Protein AF-R7AGT1-F1 (afdb_monomer)

Solvent-accessible surface area (backbone atoms only — not comparable to full-atom values): 7690 Å² total; per-residue (Å²): 133,80,53,74,60,60,51,52,52,54,47,53,55,53,32,74,74,64,80,50,69,69,72,47,74,44,75,72,41,71,77,48,74,81,79,61,26,33,36,32,40,29,38,77,44,58,44,73,39,52,70,82,79,50,74,86,58,76,47,44,47,35,31,39,32,35,39,34,42,39,38,33,52,56,86,61,53,66,66,61,53,52,54,42,48,40,64,71,47,48,49,53,42,50,77,67,58,36,46,77,77,43,79,49,68,54,81,62,41,75,40,79,92,72,60,22,26,36,34,46,33,39,38,33,35,35,37,70,38,74,79,75,74,73,80,127

Structure (mmCIF, N/CA/C/O backbone):
data_AF-R7AGT1-F1
#
_entry.id   AF-R7AGT1-F1
#
loop_
_atom_site.group_PDB
_atom_site.id
_atom_site.type_symbol
_atom_site.label_atom_id
_atom_site.label_alt_id
_atom_site.label_comp_id
_atom_site.label_asym_id
_atom_site.label_entity_id
_atom_site.label_seq_id
_atom_site.pdbx_PDB_ins_code
_atom_site.Cartn_x
_atom_site.Cartn_y
_atom_site.Cartn_z
_atom_site.occupancy
_atom_site.B_iso_or_equiv
_atom_site.auth_seq_id
_atom_site.auth_comp_id
_atom_site.auth_asym_id
_atom_site.auth_atom_id
_atom_site.pdbx_PDB_model_num
ATOM 1 N N . MET A 1 1 ? -12.959 -3.719 -11.387 1.00 45.12 1 MET A N 1
ATOM 2 C CA . MET A 1 1 ? -11.645 -3.632 -10.715 1.00 45.12 1 MET A CA 1
ATOM 3 C C . MET A 1 1 ? -11.778 -2.651 -9.568 1.00 45.12 1 MET A C 1
ATOM 5 O O . MET A 1 1 ? -12.268 -1.558 -9.809 1.00 45.12 1 MET A O 1
ATOM 9 N N . GLY A 1 2 ? -11.458 -3.055 -8.337 1.00 52.53 2 GLY A N 1
ATOM 10 C CA . GLY A 1 2 ? -11.490 -2.148 -7.185 1.00 52.53 2 GLY A CA 1
ATOM 11 C C . GLY A 1 2 ? -10.285 -1.209 -7.209 1.00 52.53 2 GLY A C 1
ATOM 12 O O . GLY A 1 2 ? -9.183 -1.639 -7.539 1.00 52.53 2 GLY A O 1
ATOM 13 N N . THR A 1 3 ? -10.488 0.066 -6.887 1.00 66.44 3 THR A N 1
ATOM 14 C CA . THR A 1 3 ? -9.388 1.011 -6.650 1.00 66.44 3 THR A CA 1
ATOM 15 C C . THR A 1 3 ? -8.678 0.654 -5.341 1.00 66.44 3 THR A C 1
ATOM 17 O O . THR A 1 3 ? -9.295 0.065 -4.449 1.00 66.44 3 THR A O 1
ATOM 20 N N . ILE A 1 4 ? -7.405 1.033 -5.186 1.00 64.25 4 ILE A N 1
ATOM 21 C CA . ILE A 1 4 ? -6.627 0.812 -3.947 1.00 64.25 4 ILE A CA 1
ATOM 22 C C . ILE A 1 4 ? -7.384 1.340 -2.722 1.00 64.25 4 ILE A C 1
ATOM 24 O O . ILE A 1 4 ? -7.473 0.650 -1.710 1.00 64.25 4 ILE A O 1
ATOM 28 N N . GLN A 1 5 ? -8.020 2.506 -2.859 1.00 63.81 5 GLN A N 1
ATOM 29 C CA . GLN A 1 5 ? -8.898 3.089 -1.846 1.00 63.81 5 GLN A CA 1
ATOM 30 C C . GLN A 1 5 ? -10.028 2.136 -1.434 1.00 63.81 5 GLN A C 1
ATOM 32 O O . GLN A 1 5 ? -10.183 1.854 -0.249 1.00 63.81 5 GLN A O 1
ATOM 37 N N . SER A 1 6 ? -10.791 1.596 -2.395 1.00 65.38 6 SER A N 1
ATOM 38 C CA . SER A 1 6 ? -11.916 0.696 -2.094 1.00 65.38 6 SER A CA 1
ATOM 39 C C . SER A 1 6 ? -11.478 -0.556 -1.334 1.00 65.38 6 SER A C 1
ATOM 41 O O . SER A 1 6 ? -12.183 -1.023 -0.439 1.00 65.38 6 SER A O 1
ATOM 43 N N . ILE A 1 7 ? -10.289 -1.072 -1.652 1.00 65.44 7 ILE A N 1
ATOM 44 C CA . ILE A 1 7 ? -9.760 -2.275 -1.021 1.00 65.44 7 ILE A CA 1
ATOM 45 C C . ILE A 1 7 ? -9.269 -1.954 0.397 1.00 65.44 7 ILE A C 1
ATOM 47 O O . ILE A 1 7 ? -9.572 -2.705 1.322 1.00 65.44 7 ILE A O 1
ATOM 51 N N . LEU A 1 8 ? -8.596 -0.813 0.596 1.00 66.81 8 LEU A N 1
ATOM 52 C CA . LEU A 1 8 ? -8.178 -0.346 1.922 1.00 66.81 8 LEU A CA 1
ATOM 53 C C . LEU A 1 8 ? -9.376 -0.097 2.847 1.00 66.81 8 LEU A C 1
ATOM 55 O O . LEU A 1 8 ? -9.327 -0.475 4.017 1.00 66.81 8 LEU A O 1
ATOM 59 N N . THR A 1 9 ? -10.465 0.486 2.338 1.00 67.50 9 THR A N 1
ATOM 60 C CA . THR A 1 9 ? -11.693 0.705 3.121 1.00 67.50 9 THR A CA 1
ATOM 61 C C . THR A 1 9 ? -12.326 -0.621 3.552 1.00 67.50 9 THR A C 1
ATOM 63 O O . THR A 1 9 ? -12.559 -0.825 4.741 1.00 67.50 9 THR A O 1
ATOM 66 N N . GLN A 1 10 ? -12.509 -1.570 2.625 1.00 66.94 10 GLN A N 1
ATOM 67 C CA . GLN A 1 10 ? -13.049 -2.900 2.949 1.00 66.94 10 GLN A CA 1
ATOM 68 C C . GLN A 1 10 ? -12.182 -3.660 3.962 1.00 66.94 10 GLN A C 1
ATOM 70 O O . GLN A 1 10 ? -12.694 -4.419 4.788 1.00 66.94 10 GLN A O 1
ATOM 75 N N . LEU A 1 11 ? -10.864 -3.465 3.901 1.00 64.81 11 LEU A N 1
ATOM 76 C CA . LEU A 1 11 ? -9.917 -4.017 4.860 1.00 64.81 11 LEU A CA 1
ATOM 77 C C . LEU A 1 11 ? -10.132 -3.459 6.257 1.00 64.81 11 LEU A C 1
ATOM 79 O O . LEU A 1 11 ? -10.297 -4.241 7.193 1.00 64.81 11 LEU A O 1
ATOM 83 N N . CYS A 1 12 ? -10.164 -2.132 6.388 1.00 65.06 12 CYS A N 1
ATOM 84 C CA . CYS A 1 12 ? -10.424 -1.465 7.658 1.00 65.06 12 CYS A CA 1
ATOM 85 C C . CYS A 1 12 ? -11.729 -1.962 8.290 1.00 65.06 12 CYS A C 1
ATOM 87 O O . CYS A 1 12 ? -11.729 -2.314 9.469 1.00 65.06 12 CYS A O 1
ATOM 89 N N . ASP A 1 13 ? -12.801 -2.075 7.502 1.00 64.50 13 ASP A N 1
ATOM 90 C CA . ASP A 1 13 ? -14.106 -2.543 7.981 1.00 64.50 13 ASP A CA 1
ATOM 91 C C . ASP A 1 13 ? -14.056 -3.998 8.474 1.00 64.50 13 ASP A C 1
ATOM 93 O O . ASP A 1 13 ? -14.556 -4.322 9.555 1.00 64.50 13 ASP A O 1
ATOM 97 N N . ARG A 1 14 ? -13.404 -4.895 7.721 1.00 61.50 14 ARG A N 1
ATOM 98 C CA . ARG A 1 14 ? -13.264 -6.310 8.109 1.00 61.50 14 ARG A CA 1
ATOM 99 C C . ARG A 1 14 ? -12.384 -6.500 9.341 1.00 61.50 14 ARG A C 1
ATOM 101 O O . ARG A 1 14 ? -12.693 -7.333 10.194 1.00 61.50 14 ARG A O 1
ATOM 108 N N . ILE A 1 15 ? -11.297 -5.746 9.446 1.00 60.41 15 ILE A N 1
ATOM 109 C CA . ILE A 1 15 ? -10.406 -5.762 10.610 1.00 60.41 15 ILE A CA 1
ATOM 110 C C . ILE A 1 15 ? -11.159 -5.252 11.837 1.00 60.41 15 ILE A C 1
ATOM 112 O O . ILE A 1 15 ? -11.117 -5.894 12.885 1.00 60.41 15 ILE A O 1
ATOM 116 N N . ALA A 1 16 ? -11.877 -4.133 11.717 1.00 57.53 16 ALA A N 1
ATOM 117 C CA . ALA A 1 16 ? -12.648 -3.575 12.821 1.00 57.53 16 ALA A CA 1
ATOM 118 C C . ALA A 1 16 ? -13.719 -4.550 13.334 1.00 57.53 16 ALA A C 1
ATOM 120 O O . ALA A 1 16 ? -13.989 -4.580 14.532 1.00 57.53 16 ALA A O 1
ATOM 121 N N . ALA A 1 17 ? -14.286 -5.370 12.444 1.00 53.78 17 ALA A N 1
ATOM 122 C CA . ALA A 1 17 ? -15.262 -6.395 12.799 1.00 53.78 17 ALA A CA 1
ATOM 123 C C . ALA A 1 17 ? -14.651 -7.652 13.449 1.00 53.78 17 ALA A C 1
ATOM 125 O O . ALA A 1 17 ? -15.344 -8.338 14.194 1.00 53.78 17 ALA A O 1
ATOM 126 N N . THR A 1 18 ? -13.384 -7.984 13.169 1.00 55.34 18 THR A N 1
ATOM 127 C CA . THR A 1 18 ? -12.783 -9.278 13.562 1.00 55.34 18 THR A CA 1
ATOM 128 C C . THR A 1 18 ? -11.663 -9.175 14.595 1.00 55.34 18 THR A C 1
ATOM 130 O O . THR A 1 18 ? -11.329 -10.177 15.221 1.00 55.34 18 THR A O 1
ATOM 133 N N . GLY A 1 19 ? -11.063 -7.995 14.788 1.00 45.94 19 GLY A N 1
ATOM 134 C CA . GLY A 1 19 ? -9.954 -7.782 15.726 1.00 45.94 19 GLY A CA 1
ATOM 135 C C . GLY A 1 19 ? -8.660 -8.535 15.382 1.00 45.94 19 GLY A C 1
ATOM 136 O O . GLY A 1 19 ? -7.717 -8.500 16.168 1.00 45.94 19 GLY A O 1
ATOM 137 N N . ALA A 1 20 ? -8.597 -9.209 14.228 1.00 43.56 20 ALA A N 1
ATOM 138 C CA . ALA A 1 20 ? -7.470 -10.030 13.800 1.00 43.56 20 ALA A CA 1
ATOM 139 C C . ALA A 1 20 ? -6.703 -9.381 12.636 1.00 43.56 20 ALA A C 1
ATOM 141 O O . ALA A 1 20 ? -7.280 -8.685 11.798 1.00 43.56 20 ALA A O 1
ATOM 142 N N . ALA A 1 21 ? -5.393 -9.638 12.558 1.00 48.72 21 ALA A N 1
ATOM 143 C CA . ALA A 1 21 ? -4.574 -9.241 11.418 1.00 48.72 21 ALA A CA 1
ATOM 144 C C . ALA A 1 21 ? -4.996 -10.046 10.179 1.00 48.72 21 ALA A C 1
ATOM 146 O O . ALA A 1 21 ? -4.619 -11.206 10.011 1.00 48.72 21 ALA A O 1
ATOM 147 N N . ILE A 1 22 ? -5.808 -9.440 9.314 1.00 50.44 22 ILE A N 1
ATOM 148 C CA . ILE A 1 22 ? -6.208 -10.061 8.055 1.00 50.44 22 ILE A CA 1
ATOM 149 C C . ILE A 1 22 ? -5.092 -9.829 7.038 1.00 50.44 22 ILE A C 1
ATOM 151 O O . ILE A 1 22 ? -4.907 -8.716 6.547 1.00 50.44 22 ILE A O 1
ATOM 155 N N . ARG A 1 23 ? -4.369 -10.896 6.687 1.00 46.50 23 ARG A N 1
ATOM 156 C CA . ARG A 1 23 ? -3.454 -10.886 5.544 1.00 46.50 23 ARG A CA 1
ATOM 157 C C . ARG A 1 23 ? -4.284 -10.975 4.266 1.00 46.50 23 ARG A C 1
ATOM 159 O O . ARG A 1 23 ? -4.686 -12.058 3.855 1.00 46.50 23 ARG A O 1
ATOM 166 N N . LEU A 1 24 ? -4.593 -9.827 3.673 1.00 50.88 24 LEU A N 1
ATOM 167 C CA . LEU A 1 24 ? -5.243 -9.758 2.365 1.00 50.88 24 LEU A CA 1
ATOM 168 C C . LEU A 1 24 ? -4.180 -9.534 1.300 1.00 50.88 24 LEU A C 1
ATOM 170 O O . LEU A 1 24 ? -3.444 -8.553 1.366 1.00 50.88 24 LEU A O 1
ATOM 174 N N . ALA A 1 25 ? -4.104 -10.461 0.347 1.00 50.59 25 ALA A N 1
ATOM 175 C CA . ALA A 1 25 ? -3.374 -10.274 -0.895 1.00 50.59 25 ALA A CA 1
ATOM 176 C C . ALA A 1 25 ? -4.264 -9.475 -1.854 1.00 50.59 25 ALA A C 1
ATOM 178 O O . ALA A 1 25 ? -5.422 -9.824 -2.079 1.00 50.59 25 ALA A O 1
ATOM 179 N N . TYR A 1 26 ? -3.731 -8.386 -2.387 1.00 52.81 26 TYR A N 1
ATOM 180 C CA . TYR A 1 26 ? -4.354 -7.615 -3.446 1.00 52.81 26 TYR A CA 1
ATOM 181 C C . TYR A 1 26 ? -3.920 -8.264 -4.754 1.00 52.81 26 TYR A C 1
ATOM 183 O O . TYR A 1 26 ? -2.743 -8.195 -5.129 1.00 52.81 26 TYR A O 1
ATOM 191 N N . ASP A 1 27 ? -4.862 -8.911 -5.435 1.00 54.53 27 ASP A N 1
ATOM 192 C CA . ASP A 1 27 ? -4.603 -9.442 -6.766 1.00 54.53 27 ASP A CA 1
ATOM 193 C C . ASP A 1 27 ? -4.231 -8.313 -7.735 1.00 54.53 27 ASP A C 1
ATOM 195 O O . ASP A 1 27 ? -4.753 -7.199 -7.665 1.00 54.53 27 ASP A O 1
ATOM 199 N N . LYS A 1 28 ? -3.286 -8.644 -8.622 1.00 58.34 28 LYS A N 1
ATOM 200 C CA . LYS A 1 28 ? -2.622 -7.789 -9.619 1.00 58.34 28 LYS A CA 1
ATOM 201 C C . LYS A 1 28 ? -3.511 -6.648 -10.122 1.00 58.34 28 LYS A C 1
ATOM 203 O O . LYS A 1 28 ? -4.445 -6.875 -10.890 1.00 58.34 28 LYS A O 1
ATOM 208 N N . ILE A 1 29 ? -3.147 -5.418 -9.776 1.00 58.91 29 ILE A N 1
ATOM 209 C CA . ILE A 1 29 ? -3.743 -4.215 -10.351 1.00 58.91 29 ILE A CA 1
ATOM 210 C C . ILE A 1 29 ? -2.901 -3.841 -11.579 1.00 58.91 29 ILE A C 1
ATOM 212 O O . ILE A 1 29 ? -1.723 -3.504 -11.417 1.00 58.91 29 ILE A O 1
ATOM 216 N N . PRO A 1 30 ? -3.434 -3.943 -12.811 1.00 58.25 30 PRO A N 1
ATOM 217 C CA . PRO A 1 30 ? -2.744 -3.413 -13.975 1.00 58.25 30 PRO A CA 1
ATOM 218 C C . PRO A 1 30 ? -2.697 -1.891 -13.864 1.00 58.25 30 PRO A C 1
ATOM 220 O O . PRO A 1 30 ? -3.722 -1.240 -13.681 1.00 58.25 30 PRO A O 1
ATOM 223 N N . ILE A 1 31 ? -1.491 -1.338 -13.952 1.00 60.66 31 ILE A N 1
ATOM 224 C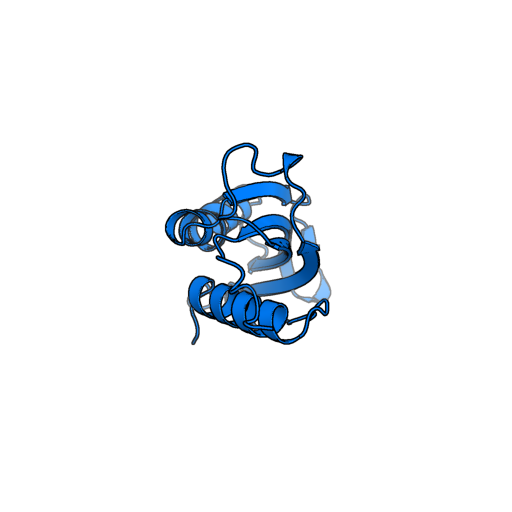 CA . ILE A 1 31 ? -1.256 0.110 -13.895 1.00 60.66 31 ILE A CA 1
ATOM 225 C C . ILE A 1 31 ? -1.273 0.721 -15.306 1.00 60.66 31 ILE A C 1
ATOM 227 O O . ILE A 1 31 ? -1.560 1.902 -15.466 1.00 60.66 31 ILE A O 1
ATOM 231 N N . SER A 1 32 ? -0.980 -0.067 -16.347 1.00 54.75 32 SER A N 1
ATOM 232 C CA . SER A 1 32 ? -1.075 0.371 -17.746 1.00 54.75 32 SER A CA 1
ATOM 233 C C . SER A 1 32 ? -1.286 -0.793 -18.714 1.00 54.75 32 SER A C 1
ATOM 235 O O . SER A 1 32 ? -1.036 -1.951 -18.365 1.00 54.75 32 SER A O 1
ATOM 237 N N . ASP A 1 33 ? -1.641 -0.450 -19.954 1.00 52.66 33 ASP A N 1
ATOM 238 C CA . ASP A 1 33 ? -1.636 -1.353 -21.109 1.00 52.66 33 ASP A CA 1
ATOM 239 C C . ASP A 1 33 ? -0.238 -1.954 -21.390 1.00 52.66 33 ASP A C 1
ATOM 241 O O . ASP A 1 33 ? 0.769 -1.441 -20.877 1.00 52.66 33 ASP A O 1
ATOM 245 N N . PRO A 1 34 ? -0.154 -3.066 -22.156 1.00 48.94 34 PRO A N 1
ATOM 246 C CA . PRO A 1 34 ? 1.074 -3.840 -22.333 1.00 48.94 34 PRO A CA 1
ATOM 247 C C . PRO A 1 34 ? 2.244 -3.047 -22.957 1.00 48.94 34 PRO A C 1
ATOM 249 O O . PRO A 1 34 ? 1.994 -2.233 -23.844 1.00 48.94 34 PRO A O 1
ATOM 252 N N . PRO A 1 35 ? 3.518 -3.319 -22.576 1.00 51.88 35 PRO A N 1
ATOM 253 C CA . PRO A 1 35 ? 3.992 -4.410 -21.717 1.00 51.88 35 PRO A CA 1
ATOM 254 C C . PRO A 1 35 ? 3.630 -4.182 -20.244 1.00 51.8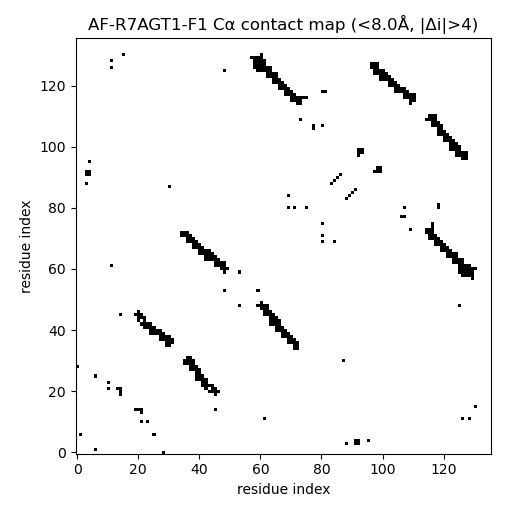8 35 PRO A C 1
ATOM 256 O O . PRO A 1 35 ? 3.976 -3.178 -19.628 1.00 51.88 35 PRO A O 1
ATOM 259 N N . CYS A 1 36 ? 2.869 -5.128 -19.690 1.00 61.16 36 CYS A N 1
ATOM 260 C CA . CYS A 1 36 ? 2.018 -4.850 -18.544 1.00 61.16 36 CYS A CA 1
ATOM 261 C C . CYS A 1 36 ? 2.818 -4.520 -17.281 1.00 61.16 36 CYS A C 1
ATOM 263 O O . CYS A 1 36 ? 3.618 -5.338 -16.794 1.00 61.16 36 CYS A O 1
ATOM 265 N N . ARG A 1 37 ? 2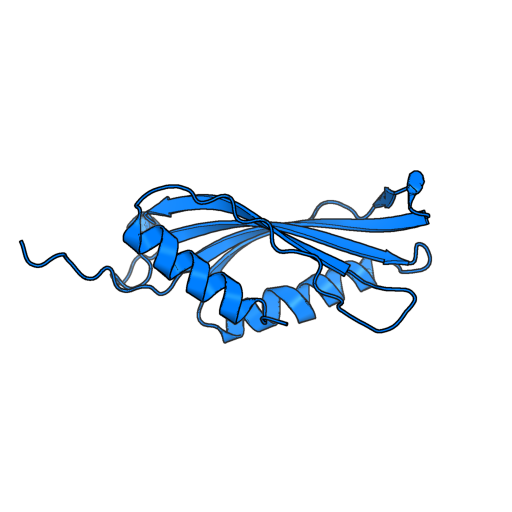.514 -3.345 -16.733 1.00 68.25 37 ARG A N 1
ATOM 266 C CA . ARG A 1 37 ? 2.916 -2.909 -15.401 1.00 68.25 37 ARG A CA 1
ATOM 267 C C . ARG A 1 37 ? 1.883 -3.408 -14.410 1.00 68.25 37 ARG A C 1
ATOM 269 O O . ARG A 1 37 ? 0.690 -3.174 -14.600 1.00 68.25 37 ARG A O 1
ATOM 276 N N . TYR A 1 38 ? 2.333 -4.094 -13.374 1.00 71.50 38 TYR A N 1
ATOM 277 C CA . TYR A 1 38 ? 1.446 -4.637 -12.354 1.00 71.50 38 TYR A CA 1
ATOM 278 C C . TYR A 1 38 ? 1.896 -4.162 -10.992 1.00 71.50 38 TYR A C 1
ATOM 280 O O . TYR A 1 38 ? 3.089 -4.179 -10.708 1.00 71.50 38 TYR A O 1
ATOM 288 N N . MET A 1 39 ? 0.940 -3.816 -10.142 1.00 72.62 39 MET A N 1
ATOM 289 C CA . MET A 1 39 ? 1.187 -3.685 -8.718 1.00 72.62 39 MET A CA 1
ATOM 290 C C . MET A 1 39 ? 0.368 -4.719 -7.969 1.00 72.62 39 MET A C 1
ATOM 292 O O . MET A 1 39 ? -0.836 -4.861 -8.183 1.00 72.62 39 MET A O 1
ATOM 296 N N . THR A 1 40 ? 1.039 -5.458 -7.100 1.00 73.44 40 THR A N 1
ATOM 297 C CA . THR A 1 40 ? 0.396 -6.297 -6.092 1.00 73.44 40 THR A CA 1
ATOM 298 C C . THR A 1 40 ? 0.666 -5.679 -4.738 1.00 73.44 40 THR A C 1
ATOM 300 O O . THR A 1 40 ? 1.764 -5.192 -4.494 1.00 73.44 40 THR A O 1
ATOM 303 N N . GLY A 1 41 ? -0.329 -5.695 -3.866 1.00 71.62 41 GLY A N 1
ATOM 304 C CA . GLY A 1 41 ? -0.209 -5.237 -2.488 1.00 71.62 41 GLY A CA 1
ATOM 305 C C . GLY A 1 41 ? -0.556 -6.365 -1.529 1.00 71.62 41 GLY A C 1
ATOM 306 O O . GLY A 1 41 ? -1.243 -7.312 -1.905 1.00 71.62 41 GLY A O 1
ATOM 307 N N . ALA A 1 42 ? -0.134 -6.269 -0.280 1.00 70.62 42 ALA A N 1
ATOM 308 C CA . ALA A 1 42 ? -0.615 -7.118 0.793 1.00 70.62 42 ALA A CA 1
ATOM 309 C C . ALA A 1 42 ? -0.625 -6.358 2.116 1.00 70.62 42 ALA A C 1
ATOM 311 O O . ALA A 1 42 ? 0.283 -5.580 2.394 1.00 70.62 42 ALA A O 1
ATOM 312 N N . VAL A 1 43 ? -1.623 -6.615 2.963 1.00 74.88 43 VAL A N 1
ATOM 313 C CA . VAL A 1 43 ? -1.554 -6.179 4.367 1.00 74.88 43 VAL A CA 1
ATOM 314 C C . VAL A 1 43 ? -0.697 -7.171 5.132 1.00 74.88 43 VAL A C 1
ATOM 316 O O . VAL A 1 43 ? -1.049 -8.345 5.235 1.00 74.88 43 VAL A O 1
ATOM 319 N N . THR A 1 44 ? 0.433 -6.709 5.652 1.00 76.06 44 THR A N 1
ATOM 320 C CA . THR A 1 44 ? 1.399 -7.542 6.375 1.00 76.06 44 THR A CA 1
ATOM 321 C C . THR A 1 44 ? 1.204 -7.482 7.884 1.00 76.06 44 THR A C 1
ATOM 323 O O . THR A 1 44 ? 1.467 -8.474 8.561 1.00 76.06 44 THR A O 1
ATOM 326 N N . ALA A 1 45 ? 0.672 -6.377 8.415 1.00 76.56 45 ALA A N 1
ATOM 327 C CA . ALA A 1 45 ? 0.302 -6.274 9.823 1.00 76.56 45 ALA A CA 1
ATOM 328 C C . ALA A 1 45 ? -0.840 -5.284 10.061 1.00 76.56 45 ALA A C 1
ATOM 330 O O . ALA A 1 45 ? -1.016 -4.312 9.323 1.00 76.56 45 ALA A O 1
ATOM 331 N N . VAL A 1 46 ? -1.577 -5.520 11.147 1.00 75.38 46 VAL A N 1
ATOM 332 C CA . VAL A 1 46 ? -2.626 -4.627 11.637 1.00 75.38 46 VAL A CA 1
ATOM 333 C C . VAL A 1 46 ? -2.524 -4.497 13.145 1.00 75.38 46 VAL A C 1
ATOM 335 O O . VAL A 1 46 ? -2.436 -5.504 13.845 1.00 75.38 46 VAL A O 1
ATOM 338 N N . GLN A 1 47 ? -2.531 -3.266 13.642 1.00 76.50 47 GLN A N 1
ATOM 339 C CA . GLN A 1 47 ? -2.411 -2.964 15.064 1.00 76.50 47 GLN A CA 1
ATOM 340 C C . GLN A 1 47 ? -3.369 -1.836 15.438 1.00 76.50 47 GLN A C 1
ATOM 342 O O . GLN A 1 47 ? -3.695 -0.989 14.603 1.00 76.50 47 GLN A O 1
ATOM 347 N N . LEU A 1 48 ? -3.801 -1.800 16.700 1.00 75.94 48 LEU A N 1
ATOM 348 C CA . LEU A 1 48 ? -4.391 -0.578 17.236 1.00 75.94 48 LEU A CA 1
ATOM 349 C C . LEU A 1 48 ? -3.299 0.491 17.287 1.00 75.94 48 LEU A C 1
ATOM 351 O O . LEU A 1 48 ? -2.192 0.219 17.753 1.00 75.94 48 LEU A O 1
ATOM 355 N N . ALA A 1 49 ? -3.597 1.684 16.788 1.00 76.94 49 ALA A N 1
ATOM 356 C CA . ALA A 1 49 ? -2.653 2.783 16.880 1.00 76.94 49 ALA A CA 1
ATOM 357 C C . ALA A 1 49 ? -2.494 3.200 18.347 1.00 76.94 49 ALA A C 1
ATOM 359 O O . ALA A 1 49 ? -3.471 3.264 19.101 1.00 76.94 49 ALA A O 1
ATOM 360 N N . SER A 1 50 ? -1.262 3.494 18.750 1.00 75.56 50 SER A N 1
ATOM 361 C CA . SER A 1 50 ? -1.004 4.068 20.065 1.00 75.56 50 SER A CA 1
ATOM 362 C C . SER A 1 50 ? -1.491 5.519 20.087 1.00 75.56 50 SER A C 1
ATOM 364 O O . SER A 1 50 ? -1.315 6.215 19.088 1.00 75.56 50 SER A O 1
ATOM 366 N N . PRO A 1 51 ? -1.998 6.047 21.217 1.00 71.81 51 PRO A N 1
ATOM 367 C CA . PRO A 1 51 ? -2.278 7.478 21.367 1.00 71.81 51 PRO A CA 1
ATOM 368 C C . PRO A 1 51 ? -1.099 8.388 20.989 1.00 71.81 51 PRO A C 1
ATOM 370 O O . PRO A 1 51 ? -1.306 9.520 20.558 1.00 71.81 51 PRO A O 1
ATOM 373 N N . SER A 1 52 ? 0.138 7.890 21.111 1.00 76.31 52 SER A N 1
ATOM 374 C CA . SER A 1 52 ? 1.350 8.593 20.676 1.00 76.31 52 SER A CA 1
ATOM 375 C C . SER A 1 52 ? 1.480 8.724 19.156 1.00 76.31 52 SER A C 1
ATOM 377 O O . SER A 1 52 ? 2.131 9.654 18.695 1.00 76.31 52 SER A O 1
ATOM 379 N N . ASP A 1 53 ? 0.886 7.814 18.376 1.00 74.06 53 ASP A N 1
ATOM 380 C CA . ASP A 1 53 ? 0.935 7.846 16.909 1.00 74.06 53 ASP A CA 1
ATOM 381 C C . ASP A 1 53 ? 0.061 8.980 16.330 1.00 74.06 53 ASP A C 1
ATOM 383 O O . ASP A 1 53 ? 0.276 9.395 15.195 1.00 74.06 53 ASP A O 1
ATOM 387 N N . TYR A 1 54 ? -0.923 9.487 17.087 1.00 69.50 54 TYR A N 1
ATOM 388 C CA . TYR A 1 54 ? -1.932 10.433 16.587 1.00 69.50 54 TYR A CA 1
ATOM 389 C C . TYR A 1 54 ? -2.253 11.587 17.549 1.00 69.50 54 TYR A C 1
ATOM 391 O O . TYR A 1 54 ? -3.344 12.151 17.469 1.00 69.50 54 TYR A O 1
ATOM 399 N N . ALA A 1 55 ? -1.325 11.919 18.456 1.00 59.78 55 ALA A N 1
ATOM 400 C CA . ALA A 1 55 ? -1.458 12.918 19.523 1.00 59.78 55 ALA A CA 1
ATOM 401 C C . ALA A 1 55 ? -2.404 14.088 19.157 1.00 59.78 55 ALA A C 1
ATOM 403 O O . ALA A 1 55 ? -1.996 15.044 18.502 1.00 59.78 55 ALA A O 1
ATOM 404 N N . GLY A 1 56 ? -3.687 13.988 19.540 1.00 56.97 56 GLY A N 1
ATOM 405 C CA . GLY A 1 56 ? -4.705 14.970 19.144 1.00 56.97 56 GLY A CA 1
ATOM 406 C C . GLY A 1 56 ? -6.132 14.461 18.891 1.00 56.97 56 GLY A C 1
ATOM 407 O O . GLY A 1 56 ? -7.038 15.288 18.847 1.00 56.97 56 GLY A O 1
ATOM 408 N N . GLY A 1 57 ? -6.400 13.153 18.764 1.00 59.41 57 GLY A N 1
ATOM 409 C CA . GLY A 1 57 ? -7.799 12.687 18.692 1.00 59.41 57 GLY A CA 1
ATOM 410 C C . GLY A 1 57 ? -8.031 11.229 18.295 1.00 59.41 57 GLY A C 1
ATOM 411 O O . GLY A 1 57 ? -7.231 10.621 17.606 1.00 59.41 57 GLY A O 1
ATOM 412 N N . SER A 1 58 ? -9.181 10.670 18.671 1.00 61.31 58 SER A N 1
ATOM 413 C CA . SER A 1 58 ? -9.588 9.260 18.487 1.00 61.31 58 SER A CA 1
ATOM 414 C C . SER A 1 58 ? -9.865 8.817 17.039 1.00 61.31 58 SER A C 1
ATOM 416 O O . SER A 1 58 ? -10.417 7.741 16.812 1.00 61.31 58 SER A O 1
ATOM 418 N N . LEU A 1 59 ? -9.493 9.632 16.051 1.00 68.69 59 LEU A N 1
ATOM 419 C CA . LEU A 1 59 ? -9.821 9.414 14.644 1.00 68.69 59 LEU A CA 1
ATOM 420 C C . LEU A 1 59 ? -8.970 8.333 13.972 1.00 68.69 59 LEU A C 1
ATOM 422 O O . LEU A 1 59 ? -9.386 7.850 12.928 1.00 68.69 59 LEU A O 1
ATOM 426 N N . TYR A 1 60 ? -7.821 7.948 14.539 1.00 69.69 60 TYR A N 1
ATOM 427 C CA . TYR A 1 60 ? -6.908 6.971 13.935 1.00 69.69 60 TYR A CA 1
ATOM 428 C C . TYR A 1 60 ? -6.653 5.758 14.837 1.00 69.69 60 TYR A C 1
ATOM 430 O O . TYR A 1 60 ? -5.559 5.617 15.356 1.00 69.69 60 TYR A O 1
ATOM 438 N N . PRO A 1 61 ? -7.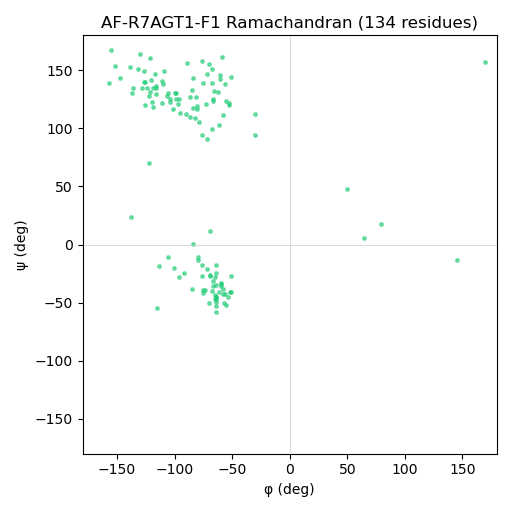624 4.861 15.054 1.00 73.31 61 PRO A N 1
ATOM 439 C CA . PRO A 1 61 ? -7.498 3.729 15.958 1.00 73.31 61 PRO A CA 1
ATOM 440 C C . PRO A 1 61 ? -6.718 2.574 15.336 1.00 73.31 61 PRO A C 1
ATOM 442 O O . PRO A 1 61 ? -6.410 1.633 16.056 1.00 73.31 61 PRO A O 1
ATOM 445 N N . LEU A 1 62 ? -6.422 2.597 14.030 1.00 79.25 62 LEU A N 1
ATOM 446 C CA . LEU A 1 62 ? -5.761 1.497 13.329 1.00 79.25 62 LEU A CA 1
ATOM 447 C C . LEU A 1 62 ? -4.488 1.956 12.626 1.00 79.25 62 LEU A C 1
ATOM 449 O O . LEU A 1 62 ? -4.478 2.945 11.891 1.00 79.25 62 LEU A O 1
ATOM 453 N N . LYS A 1 63 ? -3.443 1.154 12.807 1.00 84.00 63 LYS A N 1
ATOM 454 C CA . LYS A 1 63 ? -2.167 1.215 12.109 1.00 84.00 63 LYS A CA 1
ATOM 455 C C . LYS A 1 63 ? -2.049 -0.010 11.205 1.00 84.00 63 LYS A C 1
ATOM 457 O O . LYS A 1 63 ? -2.130 -1.142 11.683 1.00 84.00 63 LYS A O 1
ATOM 462 N N . LEU A 1 64 ? -1.871 0.216 9.908 1.00 82.75 64 LEU A N 1
ATOM 463 C CA . LEU A 1 64 ? -1.697 -0.834 8.904 1.00 82.75 64 LEU A CA 1
ATOM 464 C C . LEU A 1 64 ? -0.263 -0.829 8.395 1.00 82.75 64 LEU A C 1
ATOM 466 O O . LEU A 1 64 ? 0.287 0.231 8.109 1.00 82.75 64 LEU A O 1
ATOM 470 N N . GLN A 1 65 ? 0.315 -2.013 8.233 1.00 85.12 65 GLN A N 1
ATOM 471 C CA . GLN A 1 65 ? 1.518 -2.208 7.433 1.00 85.12 65 GLN A CA 1
ATOM 472 C C . GLN A 1 65 ? 1.132 -2.904 6.139 1.00 85.12 65 GLN A C 1
ATOM 474 O O . GLN A 1 65 ? 0.454 -3.934 6.147 1.00 85.12 65 GLN A O 1
ATOM 479 N N . LEU A 1 66 ? 1.559 -2.312 5.036 1.00 82.31 66 LEU A N 1
ATOM 480 C CA . LEU A 1 66 ? 1.295 -2.757 3.684 1.00 82.31 66 LEU A CA 1
ATOM 481 C C . LEU A 1 66 ? 2.624 -3.031 2.993 1.00 82.31 66 LEU A C 1
ATOM 483 O O . LEU A 1 66 ? 3.576 -2.283 3.189 1.00 82.31 66 LEU A O 1
ATOM 487 N N . GLU A 1 67 ? 2.684 -4.075 2.185 1.00 83.62 67 GLU A N 1
ATOM 488 C CA . GLU A 1 67 ? 3.805 -4.382 1.300 1.00 83.62 67 GLU A CA 1
ATOM 489 C C . GLU A 1 67 ? 3.303 -4.370 -0.138 1.00 83.62 67 GLU A C 1
ATOM 491 O O . GLU A 1 67 ? 2.233 -4.900 -0.426 1.00 83.62 67 GLU A O 1
ATOM 496 N N . PHE A 1 68 ? 4.051 -3.738 -1.029 1.00 81.62 68 PHE A N 1
ATOM 497 C CA . PHE A 1 68 ? 3.723 -3.579 -2.432 1.00 81.62 68 PHE A CA 1
ATOM 498 C C . PHE A 1 68 ? 4.879 -4.062 -3.285 1.00 81.62 68 PHE A C 1
ATOM 500 O O . PHE A 1 68 ? 6.033 -3.757 -3.002 1.00 81.62 68 PHE A O 1
ATOM 507 N N . HIS A 1 69 ? 4.542 -4.750 -4.367 1.00 82.81 69 HIS A N 1
ATOM 508 C CA . HIS A 1 69 ? 5.472 -5.128 -5.418 1.00 82.81 69 HIS A CA 1
ATOM 509 C C . HIS A 1 69 ? 5.002 -4.486 -6.710 1.00 82.81 69 HIS A C 1
ATOM 511 O O . HIS A 1 69 ? 3.895 -4.759 -7.183 1.00 82.81 69 HIS A O 1
ATOM 517 N N . LEU A 1 70 ? 5.842 -3.629 -7.274 1.00 84.81 70 LEU A N 1
ATOM 518 C CA . LEU A 1 70 ? 5.641 -3.018 -8.574 1.00 84.81 70 LEU A CA 1
ATOM 519 C C . LEU A 1 70 ? 6.517 -3.744 -9.591 1.00 84.81 70 LEU A C 1
ATOM 521 O O . LEU A 1 70 ? 7.738 -3.698 -9.506 1.00 84.81 70 LEU A O 1
ATOM 525 N N . LEU A 1 71 ? 5.884 -4.379 -10.572 1.00 85.06 71 LEU A N 1
ATOM 526 C CA . LEU A 1 71 ? 6.541 -5.045 -11.689 1.00 85.06 71 LEU A CA 1
ATOM 527 C C . LEU A 1 71 ? 6.406 -4.194 -12.949 1.00 85.06 71 LEU A C 1
ATOM 529 O O . LEU A 1 71 ? 5.293 -3.892 -13.385 1.00 85.06 71 LEU A O 1
ATOM 533 N N . ALA A 1 72 ? 7.535 -3.877 -13.567 1.00 84.69 72 ALA A N 1
ATOM 534 C CA . ALA A 1 72 ? 7.653 -3.061 -14.767 1.00 84.69 72 ALA A CA 1
ATOM 535 C C . ALA A 1 72 ? 8.540 -3.748 -15.828 1.00 84.69 72 ALA A C 1
ATOM 537 O O . ALA A 1 72 ? 9.2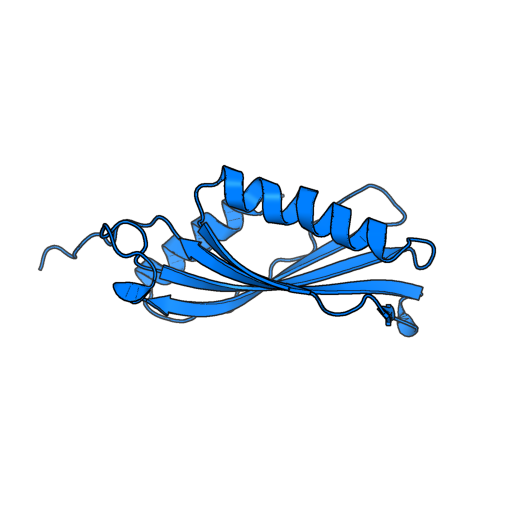50 -4.706 -15.509 1.00 84.69 72 ALA A O 1
ATOM 538 N N . PRO A 1 73 ? 8.498 -3.315 -17.100 1.00 85.06 73 PRO A N 1
ATOM 539 C CA . PRO A 1 73 ? 9.462 -3.750 -18.114 1.00 85.06 73 PRO A CA 1
ATOM 540 C C . PRO A 1 73 ? 10.913 -3.581 -17.637 1.00 85.06 73 PRO A C 1
ATOM 542 O O . PRO A 1 73 ? 11.221 -2.620 -16.940 1.00 85.06 73 PRO A O 1
ATOM 545 N N . ALA A 1 74 ? 11.815 -4.496 -18.007 1.00 83.50 74 ALA A N 1
ATOM 546 C CA . ALA A 1 74 ? 13.230 -4.413 -17.613 1.00 83.50 74 ALA A CA 1
ATOM 547 C C . ALA A 1 74 ? 13.972 -3.188 -18.190 1.00 83.50 74 ALA A C 1
ATOM 549 O O . ALA A 1 74 ? 15.037 -2.832 -17.698 1.00 83.50 74 ALA A O 1
ATOM 550 N N . GLU A 1 75 ? 13.408 -2.563 -19.223 1.00 83.50 75 GLU A N 1
ATOM 551 C CA . GLU A 1 75 ? 13.888 -1.329 -19.860 1.00 83.50 75 GLU A CA 1
ATOM 552 C C . GLU A 1 75 ? 13.518 -0.046 -19.094 1.00 83.50 75 GLU A C 1
ATOM 554 O O . GLU A 1 75 ? 14.081 1.011 -19.377 1.00 83.50 75 GLU A O 1
ATOM 559 N N . ASP A 1 76 ? 12.600 -0.121 -18.121 1.00 83.94 76 ASP A N 1
ATOM 560 C CA . ASP A 1 76 ? 12.294 1.021 -17.260 1.00 83.94 76 ASP A CA 1
ATOM 561 C C . ASP A 1 76 ? 13.495 1.347 -16.356 1.00 83.94 76 ASP A C 1
ATOM 563 O O . ASP A 1 76 ? 14.280 0.481 -15.970 1.00 83.94 76 ASP A O 1
ATOM 567 N N . THR A 1 77 ? 13.628 2.619 -15.979 1.00 86.88 77 THR A N 1
ATOM 568 C CA . THR A 1 77 ? 14.658 3.050 -15.024 1.00 86.88 77 THR A CA 1
ATOM 569 C C . THR A 1 77 ? 14.147 2.973 -13.581 1.00 86.88 77 THR A C 1
ATOM 571 O O . THR A 1 77 ? 12.943 3.119 -13.353 1.00 86.88 77 THR A O 1
ATOM 574 N N . PRO A 1 78 ? 15.037 2.846 -12.574 1.00 85.94 78 PRO A N 1
ATOM 575 C CA . PRO A 1 78 ? 14.647 2.908 -11.165 1.00 85.94 78 PRO A CA 1
ATOM 576 C C . PRO A 1 78 ? 13.797 4.136 -10.807 1.00 85.94 78 PRO A C 1
ATOM 578 O O . PRO A 1 78 ? 12.809 4.004 -10.089 1.00 85.94 78 PRO A O 1
ATOM 581 N N . GLY A 1 79 ? 14.133 5.314 -11.352 1.00 86.88 79 GLY A N 1
ATOM 582 C CA . GLY A 1 79 ? 13.376 6.555 -11.134 1.00 86.88 79 GLY A CA 1
ATOM 583 C C . GLY A 1 79 ? 11.913 6.436 -11.564 1.00 86.88 79 GLY A C 1
ATOM 584 O O . GLY A 1 79 ? 11.017 6.778 -10.801 1.00 86.88 79 GLY A O 1
ATOM 585 N N . MET A 1 80 ? 11.656 5.815 -12.718 1.00 87.31 80 MET A N 1
ATOM 586 C CA . MET A 1 80 ? 10.294 5.612 -13.224 1.00 87.31 80 MET A CA 1
ATOM 587 C C . MET A 1 80 ? 9.446 4.695 -12.333 1.00 87.31 80 MET A C 1
ATOM 589 O O . MET A 1 80 ? 8.220 4.813 -12.331 1.00 87.31 80 MET A O 1
ATOM 593 N N . LEU A 1 81 ? 10.058 3.758 -11.600 1.00 85.81 81 LEU A N 1
ATOM 594 C CA . LEU A 1 81 ? 9.326 2.915 -10.650 1.00 85.81 81 LEU A CA 1
ATOM 595 C C . LEU A 1 81 ? 8.969 3.696 -9.381 1.00 85.81 81 LEU A C 1
ATOM 597 O O . LEU A 1 81 ? 7.849 3.550 -8.892 1.00 85.81 81 LEU A O 1
ATOM 601 N N . TYR A 1 82 ? 9.870 4.548 -8.883 1.00 85.88 82 TYR A N 1
ATOM 602 C CA . TYR A 1 82 ? 9.579 5.427 -7.748 1.00 85.88 82 TYR A CA 1
ATOM 603 C C . TYR A 1 82 ? 8.480 6.444 -8.076 1.00 85.88 82 TYR A C 1
ATOM 605 O O . TYR A 1 82 ? 7.526 6.552 -7.309 1.00 85.88 82 TYR A O 1
ATOM 613 N N . ASP A 1 83 ? 8.539 7.091 -9.244 1.00 86.31 83 ASP A N 1
ATOM 614 C CA . ASP A 1 83 ? 7.506 8.041 -9.687 1.00 86.31 83 ASP A CA 1
ATOM 615 C C . ASP A 1 83 ? 6.122 7.378 -9.748 1.00 86.31 83 ASP A C 1
ATOM 617 O O . ASP A 1 83 ? 5.104 7.963 -9.379 1.00 86.31 83 ASP A O 1
ATOM 621 N N . ARG A 1 84 ? 6.061 6.114 -10.186 1.00 82.12 84 ARG A N 1
ATOM 622 C CA . ARG A 1 84 ? 4.803 5.358 -10.225 1.00 82.12 84 ARG A CA 1
ATOM 623 C C . ARG A 1 84 ? 4.331 4.923 -8.855 1.00 82.12 84 ARG A C 1
ATOM 625 O O . ARG A 1 84 ? 3.128 4.957 -8.617 1.00 82.12 84 ARG A O 1
ATOM 632 N N . LEU A 1 85 ? 5.238 4.501 -7.977 1.00 82.81 85 LEU A N 1
ATOM 633 C CA . LEU A 1 85 ? 4.898 4.233 -6.584 1.00 82.81 85 LEU A CA 1
ATOM 634 C C . LEU A 1 85 ? 4.273 5.488 -5.960 1.00 82.81 85 LEU A C 1
ATOM 636 O O . LEU A 1 85 ? 3.247 5.406 -5.293 1.00 82.81 85 LEU A O 1
ATOM 640 N N . GLU A 1 86 ? 4.827 6.663 -6.237 1.00 83.00 86 GLU A N 1
ATOM 641 C CA . GLU A 1 86 ? 4.255 7.914 -5.760 1.00 83.00 86 GLU A CA 1
ATOM 642 C C . GLU A 1 86 ? 2.859 8.170 -6.358 1.00 83.00 86 GLU A C 1
ATOM 644 O O . GLU A 1 86 ? 1.871 8.233 -5.627 1.00 83.00 86 GLU A O 1
ATOM 649 N N . GLN A 1 87 ? 2.742 8.215 -7.685 1.00 78.19 87 GLN A N 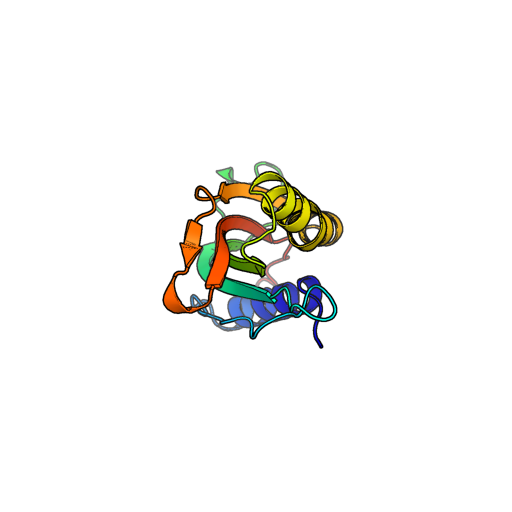1
ATOM 650 C CA . GLN A 1 87 ? 1.494 8.584 -8.363 1.00 78.19 87 GLN A CA 1
ATOM 651 C C . GLN A 1 87 ? 0.350 7.583 -8.174 1.00 78.19 87 GLN A C 1
ATOM 653 O O . GLN A 1 87 ? -0.814 7.972 -8.131 1.00 78.19 87 GLN A O 1
ATOM 658 N N . GLN A 1 88 ? 0.655 6.286 -8.127 1.00 73.88 88 GLN A N 1
ATOM 659 C CA . GLN A 1 88 ? -0.357 5.225 -8.170 1.00 73.88 88 GLN A CA 1
ATOM 660 C C . GLN A 1 88 ? -0.664 4.647 -6.796 1.00 73.88 88 GLN A C 1
ATOM 662 O O . GLN A 1 88 ? -1.717 4.038 -6.628 1.00 73.88 88 GLN A O 1
ATOM 667 N N . LEU A 1 89 ? 0.230 4.815 -5.820 1.00 75.44 89 LEU A N 1
ATOM 668 C CA . LEU A 1 89 ? 0.021 4.321 -4.466 1.00 75.44 89 LEU A CA 1
ATOM 669 C C . LEU A 1 89 ? -0.071 5.465 -3.459 1.00 75.44 89 LEU A C 1
ATOM 671 O O . LEU A 1 89 ? -1.059 5.554 -2.733 1.00 75.44 89 LEU A O 1
ATOM 675 N N . MET A 1 90 ? 0.927 6.345 -3.420 1.00 78.88 90 MET A N 1
ATOM 676 C CA . MET A 1 90 ? 1.000 7.381 -2.392 1.00 78.88 90 MET A CA 1
ATOM 677 C C . MET A 1 90 ? -0.066 8.460 -2.565 1.00 78.88 90 MET A C 1
ATOM 679 O O . MET A 1 90 ? -0.786 8.739 -1.607 1.00 78.88 90 MET A O 1
ATOM 683 N N . THR A 1 91 ? -0.212 9.027 -3.765 1.00 76.25 91 THR A N 1
ATOM 684 C CA . THR A 1 91 ? -1.216 10.068 -4.032 1.00 76.25 91 THR A CA 1
ATOM 685 C C . THR A 1 91 ? -2.634 9.582 -3.705 1.00 76.25 91 THR A C 1
ATOM 687 O O . THR A 1 91 ? -3.289 10.223 -2.885 1.00 76.25 91 THR A O 1
ATOM 690 N N . PRO A 1 92 ? -3.095 8.402 -4.178 1.00 71.69 92 PRO A N 1
ATOM 691 C CA . PRO A 1 92 ? -4.432 7.916 -3.838 1.00 71.69 92 PRO A CA 1
ATOM 692 C C . PRO A 1 92 ? -4.627 7.627 -2.346 1.00 71.69 92 PRO A C 1
ATOM 694 O O . PRO A 1 92 ? -5.722 7.828 -1.826 1.00 71.69 92 PRO A O 1
ATOM 697 N N . ILE A 1 93 ? -3.593 7.149 -1.641 1.00 73.94 93 ILE A N 1
ATOM 698 C CA . ILE A 1 93 ? -3.653 6.918 -0.189 1.00 73.94 93 ILE A CA 1
ATOM 699 C C . ILE A 1 93 ? -3.857 8.238 0.559 1.00 73.94 93 ILE A C 1
ATOM 701 O O . ILE A 1 93 ? -4.716 8.311 1.443 1.00 73.94 93 ILE A O 1
ATOM 705 N N . LEU A 1 94 ? -3.088 9.267 0.200 1.00 74.06 94 LEU A N 1
ATOM 706 C CA . LEU A 1 94 ? -3.163 10.590 0.817 1.00 74.06 94 LEU A CA 1
ATOM 707 C C . LEU A 1 94 ? -4.517 11.256 0.535 1.00 74.06 94 LEU A C 1
ATOM 709 O O . LEU A 1 94 ? -5.161 11.745 1.464 1.00 74.06 94 LEU A O 1
ATOM 713 N N . ASP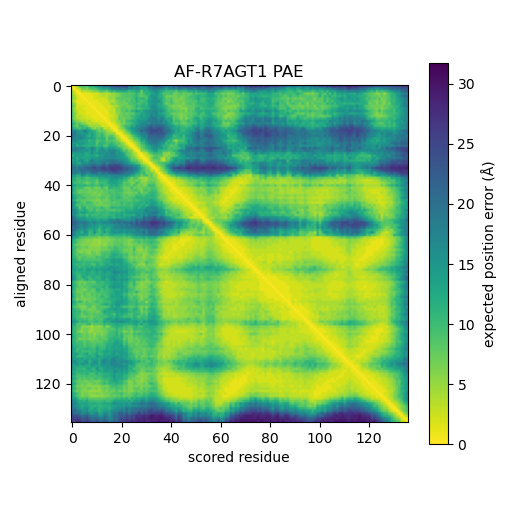 A 1 95 ? -5.005 11.173 -0.705 1.00 74.75 95 ASP A N 1
ATOM 714 C CA . ASP A 1 95 ? -6.318 11.702 -1.105 1.00 74.75 95 ASP A CA 1
ATOM 715 C C . ASP A 1 95 ? -7.484 10.990 -0.399 1.00 74.75 95 ASP A C 1
ATOM 717 O O . ASP A 1 95 ? -8.565 11.550 -0.218 1.00 74.75 95 ASP A O 1
ATOM 721 N N . SER A 1 96 ? -7.264 9.751 0.047 1.00 69.81 96 SER A N 1
ATOM 722 C CA . SER A 1 96 ? -8.263 8.939 0.747 1.00 69.81 96 SER A CA 1
ATOM 723 C C . SER A 1 96 ? -8.352 9.226 2.252 1.00 69.81 96 SER A C 1
ATOM 725 O O . SER A 1 96 ? -9.150 8.594 2.946 1.00 69.81 96 SER A O 1
ATOM 727 N N . GLY A 1 97 ? -7.550 10.158 2.780 1.00 73.38 97 GLY A N 1
ATOM 728 C CA . GLY A 1 97 ? -7.576 10.543 4.195 1.00 73.38 97 GLY A CA 1
ATOM 729 C C . GLY A 1 97 ? -6.844 9.582 5.139 1.00 73.38 97 GLY A C 1
ATOM 730 O O . GLY A 1 97 ? -7.076 9.628 6.350 1.00 73.38 97 GLY A O 1
ATOM 731 N N . TYR A 1 98 ? -5.974 8.717 4.608 1.00 79.56 98 TYR A N 1
ATOM 732 C CA . TYR A 1 98 ? -5.008 7.960 5.406 1.00 79.56 98 TYR A CA 1
ATOM 733 C C . TYR A 1 98 ? -3.766 8.818 5.659 1.00 79.56 98 TYR A C 1
ATOM 735 O O . TYR A 1 98 ? -3.303 9.534 4.772 1.00 79.56 98 TYR A O 1
ATOM 743 N N . THR A 1 99 ? -3.175 8.696 6.846 1.00 84.31 99 THR A N 1
ATOM 744 C CA . THR A 1 99 ? -1.891 9.343 7.145 1.00 84.31 99 THR A CA 1
ATOM 745 C C . THR A 1 99 ? -0.765 8.348 6.925 1.00 84.31 99 THR A C 1
ATOM 747 O O . THR A 1 99 ? -0.758 7.272 7.524 1.00 84.31 99 THR A O 1
ATOM 750 N N . VAL A 1 100 ? 0.214 8.697 6.094 1.00 86.38 100 VAL A N 1
ATOM 751 C CA . VAL A 1 100 ? 1.400 7.858 5.892 1.00 86.38 100 VAL A CA 1
ATOM 752 C C . VAL A 1 100 ? 2.410 8.151 6.993 1.00 86.38 100 VAL A C 1
ATOM 754 O O . VAL A 1 100 ? 2.922 9.259 7.099 1.00 86.38 100 VAL A O 1
ATOM 757 N N . MET A 1 101 ? 2.713 7.138 7.800 1.00 87.56 101 MET A N 1
ATOM 758 C CA . MET A 1 101 ? 3.707 7.225 8.874 1.00 87.56 101 MET A CA 1
ATOM 759 C C . MET A 1 101 ? 5.118 6.963 8.367 1.00 87.56 101 MET A C 1
ATOM 761 O O . MET A 1 101 ? 6.086 7.550 8.843 1.00 87.56 101 MET A O 1
ATOM 765 N N . GLN A 1 102 ? 5.244 6.015 7.442 1.00 89.19 102 GLN A N 1
ATOM 766 C CA . GLN A 1 102 ? 6.531 5.583 6.928 1.00 89.19 102 GLN A CA 1
ATOM 767 C C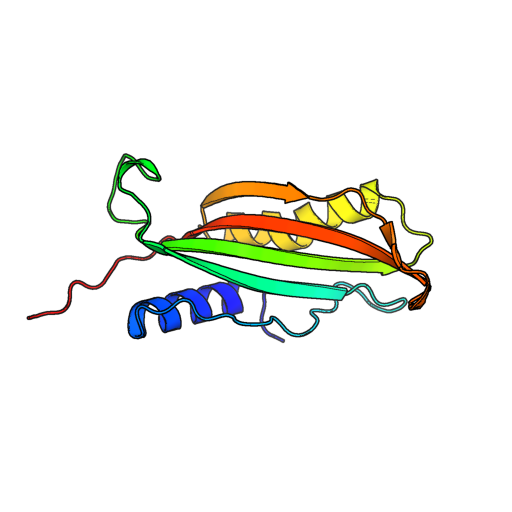 . GLN A 1 102 ? 6.363 4.941 5.557 1.00 89.19 102 GLN A C 1
ATOM 769 O O . GLN A 1 102 ? 5.456 4.135 5.359 1.00 89.19 102 GLN A O 1
ATOM 774 N N . LEU A 1 103 ? 7.293 5.249 4.658 1.00 89.19 103 LEU A N 1
ATOM 775 C CA . LEU A 1 103 ? 7.501 4.562 3.392 1.00 89.19 103 LEU A CA 1
ATOM 776 C C . LEU A 1 103 ? 8.943 4.046 3.369 1.00 89.19 103 LEU A C 1
ATOM 778 O O . LEU A 1 103 ? 9.879 4.801 3.631 1.00 89.19 103 LEU A O 1
ATOM 782 N N . ARG A 1 104 ? 9.122 2.758 3.084 1.00 90.00 104 ARG A N 1
ATOM 783 C CA . ARG A 1 104 ? 10.425 2.130 2.846 1.00 90.00 104 ARG A CA 1
ATOM 784 C C . ARG A 1 104 ? 10.362 1.435 1.503 1.00 90.00 104 ARG A C 1
ATOM 786 O O . ARG A 1 104 ? 9.542 0.547 1.339 1.00 90.00 104 ARG A O 1
ATOM 793 N N . ALA A 1 105 ? 11.209 1.822 0.567 1.00 88.69 105 ALA A N 1
ATOM 794 C CA . ALA A 1 105 ? 11.320 1.147 -0.715 1.00 88.69 105 ALA A CA 1
ATOM 795 C C . ALA A 1 105 ? 12.717 0.537 -0.840 1.00 88.69 105 ALA A C 1
ATOM 797 O O . ALA A 1 105 ? 13.710 1.176 -0.486 1.00 88.69 105 ALA A O 1
ATOM 798 N N . GLU A 1 106 ? 12.780 -0.710 -1.290 1.00 90.56 106 GLU A N 1
ATOM 799 C CA . GLU A 1 106 ? 14.036 -1.372 -1.624 1.00 90.56 106 GLU A CA 1
ATOM 800 C C . GLU A 1 106 ? 14.560 -0.860 -2.969 1.00 90.56 106 GLU A C 1
ATOM 802 O O . GLU A 1 106 ? 13.804 -0.344 -3.791 1.00 90.56 106 GLU A O 1
ATOM 807 N N . ALA A 1 107 ? 15.863 -0.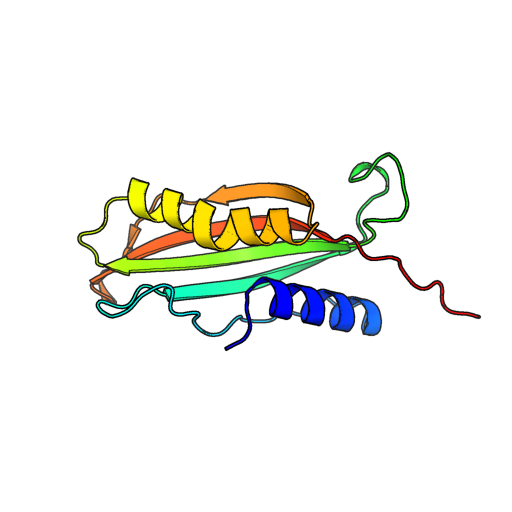999 -3.216 1.00 88.25 107 ALA A N 1
ATOM 808 C CA . ALA A 1 107 ? 16.417 -0.648 -4.518 1.00 88.25 107 ALA A CA 1
ATOM 809 C C . ALA A 1 107 ? 15.788 -1.538 -5.609 1.00 88.25 107 ALA A C 1
ATOM 811 O O . ALA A 1 107 ? 15.779 -2.757 -5.426 1.00 88.25 107 ALA A O 1
ATOM 812 N N . PRO A 1 108 ? 15.303 -0.974 -6.735 1.00 89.50 108 PRO A N 1
ATOM 813 C CA . PRO A 1 108 ? 14.737 -1.767 -7.814 1.00 89.50 108 PRO A CA 1
ATOM 814 C C . PRO A 1 108 ? 15.711 -2.826 -8.331 1.00 89.50 108 PRO A C 1
ATOM 816 O O . PRO A 1 108 ? 16.898 -2.549 -8.520 1.00 89.50 108 PRO A O 1
ATOM 819 N N . GLN A 1 109 ? 15.207 -4.031 -8.584 1.00 89.50 109 GLN A N 1
ATOM 820 C CA . GLN A 1 109 ? 16.008 -5.169 -9.038 1.00 89.50 109 GLN A CA 1
ATOM 821 C C . GLN A 1 109 ? 15.424 -5.776 -10.307 1.00 89.50 109 GLN A C 1
ATOM 823 O O . GLN A 1 109 ? 14.214 -5.778 -10.519 1.00 89.50 109 GLN A O 1
ATOM 828 N N . ILE A 1 110 ? 16.281 -6.333 -11.160 1.00 87.50 110 ILE A N 1
ATOM 829 C CA . ILE A 1 110 ? 15.818 -7.125 -12.300 1.00 87.50 110 ILE A CA 1
ATOM 830 C C . ILE A 1 110 ? 15.474 -8.523 -11.789 1.00 87.50 110 ILE A C 1
ATOM 832 O O . ILE A 1 110 ? 16.355 -9.237 -11.316 1.00 87.50 110 ILE A O 1
ATOM 836 N N . GLN A 1 111 ? 14.216 -8.941 -11.935 1.00 83.56 111 GLN A N 1
ATOM 837 C CA . GLN A 1 111 ? 13.800 -10.328 -11.761 1.00 83.56 111 GLN A CA 1
ATOM 838 C C . GLN A 1 111 ? 14.149 -11.139 -13.022 1.00 83.56 111 GLN A C 1
ATOM 840 O O . GLN A 1 111 ? 13.431 -11.049 -14.028 1.00 83.56 111 GLN A O 1
ATOM 845 N N . PRO A 1 112 ? 15.186 -12.001 -12.995 1.00 76.44 112 PRO A N 1
ATOM 846 C CA . PRO A 1 112 ? 15.697 -12.647 -14.207 1.00 76.44 112 PRO A CA 1
ATOM 847 C C . PRO A 1 112 ? 14.693 -13.629 -14.816 1.00 76.44 112 PRO A C 1
ATOM 849 O O . PRO A 1 112 ? 14.627 -13.792 -16.028 1.00 76.44 112 PRO A O 1
ATOM 852 N N . ARG A 1 113 ? 13.871 -14.265 -13.970 1.00 83.06 113 ARG A N 1
ATOM 853 C CA . ARG A 1 113 ? 12.851 -15.237 -14.395 1.00 83.06 113 ARG A CA 1
ATOM 854 C C . ARG A 1 113 ? 11.692 -14.601 -15.156 1.00 83.06 113 ARG A C 1
ATOM 856 O O . ARG A 1 113 ? 11.045 -15.287 -15.938 1.00 83.06 113 ARG A O 1
ATOM 863 N N . LEU A 1 114 ? 11.412 -13.324 -14.897 1.00 77.75 114 LEU A N 1
ATOM 864 C CA . LEU A 1 114 ? 10.299 -12.602 -15.513 1.00 77.75 114 LEU A CA 1
ATOM 865 C C . LEU A 1 114 ? 10.757 -11.613 -16.587 1.00 77.75 114 LEU A C 1
ATOM 867 O O . LEU A 1 114 ? 9.909 -11.094 -17.307 1.00 77.75 114 LEU A O 1
ATOM 871 N N . ASN A 1 115 ? 12.064 -11.347 -16.689 1.00 83.62 115 ASN A N 1
ATOM 872 C CA . ASN A 1 115 ? 12.624 -10.254 -17.483 1.00 83.62 115 ASN A CA 1
ATOM 873 C C . ASN A 1 115 ? 11.914 -8.915 -17.192 1.00 83.62 115 ASN A C 1
ATOM 875 O O . ASN A 1 115 ? 11.457 -8.208 -18.092 1.00 83.62 115 ASN A O 1
ATOM 879 N N . LYS A 1 116 ? 11.758 -8.613 -15.899 1.00 84.06 116 LYS A N 1
ATOM 880 C CA . LYS A 1 116 ? 11.068 -7.421 -15.390 1.00 84.06 116 LYS A CA 1
ATOM 881 C C . LYS A 1 116 ? 11.897 -6.722 -14.332 1.00 84.06 116 LYS A C 1
ATOM 883 O O . LYS A 1 116 ? 12.636 -7.381 -13.607 1.00 84.06 116 LYS A O 1
ATOM 888 N N . MET A 1 117 ? 11.728 -5.411 -14.222 1.00 88.38 117 MET A N 1
ATOM 889 C CA . MET A 1 117 ? 12.194 -4.656 -13.068 1.00 88.38 117 MET A CA 1
ATOM 890 C C . MET A 1 117 ? 11.133 -4.718 -11.971 1.00 88.38 117 MET A C 1
ATOM 892 O O . MET A 1 117 ? 9.946 -4.526 -12.237 1.00 88.38 117 MET A O 1
ATOM 896 N N . GLU A 1 118 ? 11.557 -5.008 -10.752 1.00 89.19 118 GLU A N 1
ATOM 897 C CA . GLU A 1 118 ? 10.718 -5.058 -9.565 1.00 89.19 118 GLU A CA 1
ATOM 898 C C . GLU A 1 118 ? 11.153 -3.989 -8.568 1.00 89.19 118 GLU A C 1
ATOM 900 O O . GLU A 1 118 ? 12.344 -3.822 -8.311 1.00 89.19 118 GLU A O 1
ATOM 905 N N . LEU A 1 119 ? 10.177 -3.300 -7.984 1.00 90.06 119 LEU A N 1
ATOM 906 C CA . LEU A 1 119 ? 10.343 -2.456 -6.808 1.00 90.06 119 LEU A CA 1
ATOM 907 C C . LEU A 1 119 ? 9.450 -2.990 -5.689 1.00 90.06 119 LEU A C 1
ATOM 909 O O . LEU A 1 119 ? 8.231 -3.057 -5.855 1.00 90.06 119 LEU A O 1
ATOM 913 N N . THR A 1 120 ? 10.056 -3.317 -4.551 1.00 89.00 120 THR A N 1
ATOM 914 C CA . THR A 1 120 ? 9.339 -3.687 -3.326 1.00 89.00 120 THR A CA 1
ATOM 915 C C . THR A 1 120 ? 9.270 -2.477 -2.404 1.00 89.00 120 THR A C 1
ATOM 917 O O . THR A 1 120 ? 10.284 -1.827 -2.146 1.00 89.00 120 THR A O 1
ATOM 920 N N . ALA A 1 121 ? 8.082 -2.162 -1.896 1.00 88.62 121 ALA A N 1
ATOM 921 C CA . ALA A 1 121 ? 7.873 -1.054 -0.977 1.00 88.62 121 ALA A CA 1
ATOM 922 C C . ALA A 1 121 ? 6.964 -1.446 0.186 1.00 88.62 121 ALA A C 1
ATOM 924 O O . ALA A 1 121 ? 5.897 -2.016 -0.006 1.00 88.62 121 ALA A O 1
ATOM 925 N N . GLN A 1 122 ? 7.356 -1.078 1.398 1.00 89.44 122 GLN A N 1
ATOM 926 C CA . GLN A 1 122 ? 6.550 -1.198 2.598 1.00 89.44 122 GLN A CA 1
ATOM 927 C C . GLN A 1 122 ? 6.033 0.176 3.028 1.00 89.44 122 GLN A C 1
ATOM 929 O O . GLN A 1 122 ? 6.802 1.129 3.174 1.00 89.44 122 GLN A O 1
ATOM 934 N N . VAL A 1 123 ? 4.730 0.271 3.283 1.00 87.94 123 VAL A N 1
ATOM 935 C CA . VAL A 1 123 ? 4.072 1.493 3.753 1.00 87.94 123 VAL A CA 1
ATOM 936 C C . VAL A 1 123 ? 3.397 1.229 5.087 1.00 87.94 123 VAL A C 1
ATOM 938 O O . VAL A 1 123 ? 2.665 0.256 5.244 1.00 87.94 123 VAL A O 1
ATOM 941 N N . THR A 1 124 ? 3.623 2.109 6.056 1.00 88.56 124 THR A N 1
ATOM 942 C CA . THR A 1 124 ? 2.868 2.128 7.310 1.00 88.56 124 THR A CA 1
ATOM 943 C C . THR A 1 124 ? 1.867 3.274 7.270 1.00 88.56 124 THR A C 1
ATOM 945 O O . THR A 1 124 ? 2.262 4.429 7.106 1.00 88.56 124 THR A O 1
ATOM 948 N N . LEU A 1 125 ? 0.585 2.959 7.441 1.00 87.00 125 LEU A N 1
ATOM 949 C CA . LEU A 1 125 ? -0.525 3.908 7.392 1.00 87.00 125 LEU A CA 1
ATOM 950 C C . LEU A 1 125 ? -1.252 3.986 8.733 1.00 87.00 125 LEU A C 1
ATOM 952 O O . LEU A 1 125 ? -1.432 2.970 9.402 1.00 87.00 125 LEU A O 1
ATOM 956 N N . LEU A 1 126 ? -1.754 5.170 9.071 1.00 86.06 126 LEU A N 1
ATOM 957 C CA . LEU A 1 126 ? -2.823 5.355 10.046 1.00 86.06 126 LEU A CA 1
ATOM 958 C C . LEU A 1 126 ? -4.148 5.540 9.313 1.00 86.06 126 LEU A C 1
ATOM 960 O O . LEU A 1 126 ? -4.268 6.360 8.401 1.00 86.06 126 LEU A O 1
ATOM 964 N N . CYS A 1 127 ? -5.153 4.780 9.732 1.00 79.62 127 CYS A N 1
ATOM 965 C CA . CYS A 1 127 ? -6.469 4.783 9.104 1.00 79.62 127 CYS A CA 1
ATOM 966 C C . CYS A 1 127 ? -7.421 5.657 9.886 1.00 79.62 127 CYS A C 1
ATOM 968 O O . CYS A 1 127 ? -7.616 5.418 11.079 1.00 79.62 127 CYS A O 1
ATOM 970 N N . ARG A 1 128 ? -8.041 6.623 9.206 1.00 73.94 128 ARG A N 1
ATOM 971 C CA . ARG A 1 128 ? -9.082 7.443 9.805 1.00 73.94 128 ARG A CA 1
ATOM 972 C C . ARG A 1 128 ? -10.344 6.598 9.984 1.00 73.94 128 ARG A C 1
ATOM 974 O O . ARG A 1 128 ? -11.161 6.490 9.079 1.00 73.94 128 ARG A O 1
ATOM 981 N N . TYR A 1 129 ? -10.477 5.954 11.132 1.00 66.56 129 TYR A N 1
ATOM 982 C CA . TYR A 1 129 ? -11.609 5.106 11.479 1.00 66.56 129 TYR A CA 1
ATOM 983 C C . TYR A 1 129 ? -12.136 5.556 12.836 1.00 66.56 129 TYR A C 1
ATOM 985 O O . TYR A 1 129 ? -11.368 5.774 13.753 1.00 66.56 129 TYR A O 1
ATOM 993 N N . GLN A 1 130 ? -13.438 5.710 13.026 1.00 60.59 130 GLN A N 1
ATOM 994 C CA . GLN A 1 130 ? -13.951 5.908 14.378 1.00 60.59 130 GLN A CA 1
ATOM 995 C C . GLN A 1 130 ? -14.369 4.538 14.886 1.00 60.59 130 GLN A C 1
ATOM 997 O O . GLN A 1 130 ? -15.294 3.937 14.339 1.00 60.59 130 GLN A O 1
ATOM 1002 N N . ARG A 1 131 ? -13.676 4.013 15.906 1.00 56.00 131 ARG A N 1
ATOM 1003 C CA . ARG A 1 131 ? -14.132 2.789 16.569 1.00 56.00 131 ARG A CA 1
ATOM 1004 C C . ARG A 1 131 ? -15.540 3.081 17.080 1.00 56.00 131 ARG A C 1
ATOM 1006 O O . ARG A 1 131 ? -15.698 3.914 17.967 1.00 56.00 131 ARG A O 1
ATOM 1013 N N . LYS A 1 132 ? -16.558 2.434 16.503 1.00 55.50 132 LYS A N 1
ATOM 1014 C CA . LYS A 1 132 ? -17.868 2.362 17.148 1.00 55.50 132 LYS A CA 1
ATOM 1015 C C . LYS A 1 132 ? -17.614 1.635 18.458 1.00 55.50 132 LYS A C 1
ATOM 1017 O O . LYS A 1 132 ? -17.336 0.437 18.448 1.00 55.50 132 LYS A O 1
ATOM 1022 N N . GLU A 1 133 ? -17.573 2.376 19.559 1.00 50.59 133 GLU A N 1
ATOM 1023 C CA . GLU A 1 133 ? -17.659 1.763 20.875 1.00 50.59 133 GLU A CA 1
ATOM 1024 C C . GLU A 1 133 ? -18.913 0.894 20.841 1.00 50.59 133 GLU A C 1
ATOM 1026 O O . GLU A 1 133 ? -19.996 1.367 20.487 1.00 50.59 133 GLU A O 1
ATOM 1031 N N . GLY A 1 134 ? -18.733 -0.410 21.060 1.00 45.31 134 GLY A N 1
ATOM 1032 C CA . GLY A 1 134 ? -19.863 -1.312 21.173 1.00 45.31 134 GLY A CA 1
ATOM 1033 C C . GLY A 1 134 ? -20.755 -0.768 22.274 1.00 45.31 134 GLY A C 1
ATOM 1034 O O . GLY A 1 134 ? -20.287 -0.544 23.389 1.00 45.31 134 GLY A O 1
ATOM 1035 N N . SER A 1 135 ? -22.019 -0.511 21.951 1.00 37.75 135 SER A N 1
ATOM 1036 C CA . SER A 1 135 ? -23.048 -0.483 22.981 1.00 37.75 135 SER A CA 1
ATOM 1037 C C . SER A 1 135 ? -22.922 -1.812 23.725 1.00 37.75 135 SER A C 1
ATOM 1039 O O . SER A 1 135 ? -22.910 -2.856 23.072 1.00 37.75 135 SER A O 1
ATOM 1041 N N . ALA A 1 136 ? -22.687 -1.719 25.033 1.00 39.34 136 ALA A N 1
ATOM 1042 C CA . ALA A 1 136 ? -22.484 -2.838 25.946 1.00 39.34 136 ALA A CA 1
ATOM 1043 C C . ALA A 1 136 ? -23.527 -3.955 25.788 1.00 39.34 136 ALA A C 1
ATOM 1045 O O . ALA A 1 136 ? -24.689 -3.636 25.444 1.00 39.34 136 ALA A O 1
#

Radius of gyration: 16.2 Å; Cα contacts (8 Å, |Δi|>4): 250; chains: 1; bounding box: 40×30×48 Å

Secondary structure (DSSP, 8-state):
---HHHHHHHHHHHHHHH-S----EEEEEEEETTTTEEEEEEEEEEEEPPGGGSTT-TT--EEEEEEEEEEEETTS-HHHHHHHHIIIIIHHHHHTTPEEEEEEEPPPEEETTTTEEEEEEEEEEEE-----PPP-

pLDDT: mean 72.33, std 13.64, range [37.75, 90.56]

Foldseek 3Di:
DDAPLRVVVVLVVVCLVPVDQDWDKAPWDFPDDPVTKTKIKTFPGKDQDDCVNPVPDQQFRIKTKMKMKIKAALPDDQVVSVVCCCPRPVVVCVVSVKDWPDKDKDRWDQPPVVNIIMIMMMTMIGHRDRNPPPPD

Mean predicted aligned error: 9.54 Å

Nearest PDB structures (foldseek):
  6sgb-assembly1_FQ  TM=3.628E-01  e=8.911E-02  Trypanosoma brucei brucei
  6sgb-assembly1_FT  TM=3.926E-01  e=1.729E-01  Trypanosoma brucei brucei
  8hdr-assembly1_G  TM=3.538E-01  e=1.005E-01  uncultured cyanophage
  6sgb-assembly1_FS  TM=3.090E-01  e=9.464E-02  Trypanosoma brucei brucei
  6v55-assembly1_A  TM=5.024E-01  e=2.044E+00  Danio rerio

Sequence (136 aa):
MGTIQSILTQLCDRIAATGAAIRLAYDKIPISDPPCRYMTGAVTAVQLASPSDYAGGSLYPLKLQLEFHLLAPAEDTPGMLYDRLEQQLMTPILDSGYTVMQLRAEAPQIQPRLNKMELTAQVTLLCRYQRKEGSA